Protein AF-A0A7C1NCK9-F1 (afdb_monomer)

Structure (mmCIF, N/CA/C/O backbone):
data_AF-A0A7C1NCK9-F1
#
_entry.id   AF-A0A7C1NCK9-F1
#
loop_
_atom_site.group_PDB
_atom_site.id
_atom_site.type_symbol
_atom_site.label_atom_id
_atom_site.label_alt_id
_atom_site.label_comp_id
_atom_site.label_asym_id
_atom_site.label_entity_id
_atom_site.label_seq_id
_atom_site.pdbx_PDB_ins_code
_atom_site.Cartn_x
_atom_site.Cartn_y
_atom_site.Cartn_z
_atom_site.occupancy
_atom_site.B_iso_or_equiv
_atom_site.auth_seq_id
_atom_site.auth_comp_id
_atom_site.auth_asym_id
_atom_site.auth_atom_id
_atom_site.pdbx_PDB_model_num
ATOM 1 N N . MET A 1 1 ? -26.239 12.896 -4.560 1.00 60.66 1 MET A N 1
ATOM 2 C CA . MET A 1 1 ? -24.833 12.536 -4.827 1.00 60.66 1 MET A CA 1
ATOM 3 C C . MET A 1 1 ? -24.176 12.519 -3.460 1.00 60.66 1 MET A C 1
ATOM 5 O O . MET A 1 1 ? -24.351 13.500 -2.752 1.00 60.66 1 MET A O 1
ATOM 9 N N . ASN A 1 2 ? -23.611 11.393 -3.027 1.00 77.25 2 ASN A N 1
ATOM 10 C CA . ASN A 1 2 ? -22.979 11.314 -1.708 1.00 77.25 2 ASN A CA 1
ATOM 11 C C . ASN A 1 2 ? -21.535 11.790 -1.831 1.00 77.25 2 ASN A C 1
ATOM 13 O O . ASN A 1 2 ? -20.872 11.435 -2.808 1.00 77.25 2 ASN A O 1
ATOM 17 N N . ASP A 1 3 ? -21.073 12.558 -0.849 1.00 86.62 3 ASP A N 1
ATOM 18 C CA . ASP A 1 3 ? -19.676 12.966 -0.780 1.00 86.62 3 ASP A CA 1
ATOM 19 C C . ASP A 1 3 ? -18.779 11.730 -0.613 1.00 86.62 3 ASP A C 1
ATOM 21 O O . ASP A 1 3 ? -19.152 10.774 0.082 1.00 86.62 3 ASP A O 1
ATOM 25 N N . PRO A 1 4 ? -17.609 11.703 -1.267 1.00 89.06 4 PRO A N 1
ATOM 26 C CA . PRO A 1 4 ? -16.673 10.601 -1.122 1.00 89.06 4 PRO A CA 1
ATOM 27 C C . PRO A 1 4 ? -16.123 10.547 0.304 1.00 89.06 4 PRO A C 1
ATOM 29 O O . PRO A 1 4 ? -15.911 11.570 0.952 1.00 89.06 4 PRO A O 1
ATOM 32 N N . ILE A 1 5 ? -15.839 9.329 0.769 1.00 89.75 5 ILE A N 1
ATOM 33 C CA . ILE A 1 5 ? -15.298 9.080 2.112 1.00 89.75 5 ILE A CA 1
ATOM 34 C C . ILE A 1 5 ? -13.934 9.764 2.292 1.00 89.75 5 ILE A C 1
ATOM 36 O O . ILE A 1 5 ? -13.683 10.331 3.348 1.00 89.75 5 ILE A O 1
ATOM 40 N N . ALA A 1 6 ? -13.075 9.734 1.269 1.00 90.12 6 ALA A N 1
ATOM 41 C CA . ALA A 1 6 ? -11.765 10.378 1.260 1.00 90.12 6 ALA A CA 1
ATOM 42 C C . ALA A 1 6 ? -11.385 10.806 -0.166 1.00 90.12 6 ALA A C 1
ATOM 44 O O . ALA A 1 6 ? -11.799 10.171 -1.138 1.00 90.12 6 ALA A O 1
ATOM 45 N N . GLN A 1 7 ? -10.583 11.864 -0.279 1.00 87.25 7 GLN A N 1
ATOM 46 C CA . GLN A 1 7 ? -10.001 12.360 -1.530 1.00 87.25 7 GLN A CA 1
ATOM 47 C C . GLN A 1 7 ? -8.568 12.829 -1.254 1.00 87.25 7 GLN A C 1
ATOM 49 O O . GLN A 1 7 ? -8.275 13.281 -0.146 1.00 87.25 7 GLN A O 1
ATOM 54 N N . TYR A 1 8 ? -7.688 12.733 -2.247 1.00 86.06 8 TYR A N 1
ATOM 55 C CA . TYR A 1 8 ? -6.339 13.297 -2.203 1.00 86.06 8 TYR A CA 1
ATOM 56 C C . TYR A 1 8 ? -5.958 13.848 -3.577 1.00 86.06 8 TYR A C 1
ATOM 58 O O . TYR A 1 8 ? -6.611 13.534 -4.571 1.00 86.06 8 TYR A O 1
ATOM 66 N N . ASP A 1 9 ? -4.945 14.710 -3.611 1.00 79.19 9 ASP A N 1
ATOM 67 C CA . ASP A 1 9 ? -4.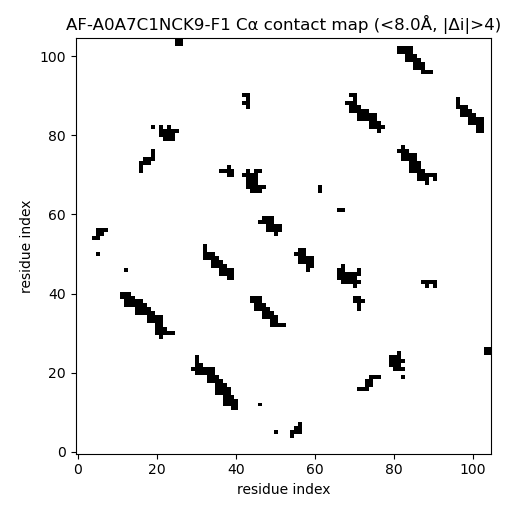446 15.288 -4.856 1.00 79.19 9 ASP A CA 1
ATOM 68 C C . ASP A 1 9 ? -3.579 14.278 -5.620 1.00 79.19 9 ASP A C 1
ATOM 70 O O . ASP A 1 9 ? -2.826 13.504 -5.022 1.00 79.19 9 ASP A O 1
ATOM 74 N N . HIS A 1 10 ? -3.690 14.282 -6.944 1.00 73.75 10 HIS A N 1
ATOM 75 C CA . HIS A 1 10 ? -3.055 13.322 -7.841 1.00 73.75 10 HIS A CA 1
ATOM 76 C C . HIS A 1 10 ? -1.981 13.960 -8.732 1.00 73.75 10 HIS A C 1
ATOM 78 O O . HIS A 1 10 ? -1.600 13.358 -9.732 1.00 73.75 10 HIS A O 1
ATOM 84 N N . ASP A 1 11 ? -1.460 15.142 -8.392 1.00 69.88 11 ASP A N 1
ATOM 85 C CA . ASP A 1 11 ? -0.420 15.820 -9.185 1.00 69.88 11 ASP A CA 1
ATOM 86 C C . ASP A 1 11 ? 0.756 14.896 -9.587 1.00 69.88 11 ASP A C 1
ATOM 88 O O . ASP A 1 11 ? 1.264 14.963 -10.715 1.00 69.88 11 ASP A O 1
ATOM 92 N N . GLU A 1 12 ? 1.120 13.956 -8.706 1.00 62.56 12 GLU A N 1
ATOM 93 C CA . GLU A 1 12 ? 2.189 12.966 -8.919 1.00 62.56 12 GLU A CA 1
ATOM 94 C C . GLU A 1 12 ? 1.706 11.505 -9.061 1.00 62.56 12 GLU A C 1
ATOM 96 O O . GLU A 1 12 ? 2.499 10.630 -9.421 1.00 62.56 12 GLU A O 1
ATOM 101 N N . GLY A 1 13 ? 0.426 11.228 -8.788 1.00 65.44 13 GLY A N 1
ATOM 102 C CA . GLY A 1 13 ? -0.196 9.900 -8.902 1.00 65.44 13 GLY A CA 1
ATOM 103 C C . GLY A 1 13 ? -0.813 9.669 -10.283 1.00 65.44 13 GLY A C 1
ATOM 104 O O . GLY A 1 13 ? -1.094 10.616 -11.016 1.00 65.44 13 GLY A O 1
ATOM 105 N N . THR A 1 14 ? -1.006 8.413 -10.677 1.00 80.88 14 THR A N 1
ATOM 106 C CA . THR A 1 14 ? -1.625 8.076 -11.975 1.00 80.88 14 THR A CA 1
ATOM 107 C C . THR A 1 14 ? -2.895 7.268 -11.805 1.00 80.88 14 THR A C 1
ATOM 109 O O . THR A 1 14 ? -3.893 7.535 -12.474 1.00 80.88 14 THR A O 1
ATOM 112 N N . ALA A 1 15 ? -2.855 6.259 -10.941 1.00 86.81 15 ALA A N 1
ATOM 113 C CA . ALA A 1 15 ? -3.953 5.333 -10.754 1.00 86.81 15 ALA A CA 1
ATOM 114 C C . ALA A 1 15 ? -3.827 4.635 -9.403 1.00 86.81 15 ALA A C 1
ATOM 116 O O . ALA A 1 15 ? -2.843 3.943 -9.135 1.00 86.81 15 ALA A O 1
ATOM 117 N N . VAL A 1 16 ? -4.881 4.727 -8.592 1.00 91.50 16 VAL A N 1
ATOM 118 C CA . VAL A 1 16 ? -5.022 3.881 -7.406 1.00 91.50 16 VAL A CA 1
ATOM 119 C C . VAL A 1 16 ? -5.064 2.420 -7.851 1.00 91.50 16 VAL A C 1
ATOM 121 O O . VAL A 1 16 ? -5.971 2.000 -8.566 1.00 91.50 16 VAL A O 1
ATOM 124 N N . ILE A 1 17 ? -4.085 1.641 -7.398 1.00 93.62 17 ILE A N 1
ATOM 125 C CA . ILE A 1 17 ? -3.961 0.211 -7.703 1.00 93.62 17 ILE A CA 1
ATOM 126 C C . ILE A 1 17 ? -4.941 -0.623 -6.869 1.00 93.62 17 ILE A C 1
ATOM 128 O O . ILE A 1 17 ? -5.400 -1.678 -7.300 1.00 93.62 17 ILE A O 1
ATOM 132 N N . GLY A 1 18 ? -5.274 -0.148 -5.670 1.00 93.00 18 GLY A N 1
ATOM 133 C CA . GLY A 1 18 ? -6.112 -0.852 -4.703 1.00 93.00 18 GLY A CA 1
ATOM 134 C C . GLY A 1 18 ? -5.396 -1.019 -3.370 1.00 93.00 18 GLY A C 1
ATOM 135 O O . GLY A 1 18 ? -4.442 -0.295 -3.084 1.00 93.00 18 GLY A O 1
ATOM 136 N N . GLY A 1 19 ? -5.877 -1.944 -2.542 1.00 96.56 19 GLY A N 1
ATOM 137 C CA . GLY A 1 19 ? -5.416 -2.056 -1.167 1.00 96.56 19 GLY A CA 1
ATOM 138 C C . GLY A 1 19 ? -6.189 -3.058 -0.313 1.00 96.56 19 GLY A C 1
ATOM 139 O O . GLY A 1 19 ? -7.087 -3.748 -0.793 1.00 96.56 19 GLY A O 1
ATOM 140 N N . PHE A 1 20 ? -5.860 -3.102 0.977 1.00 98.31 20 PHE A N 1
ATOM 141 C CA . PHE A 1 20 ? -6.504 -3.948 1.984 1.00 98.31 20 PHE A CA 1
ATOM 142 C C . PHE A 1 20 ? -6.727 -3.186 3.287 1.00 98.31 20 PHE A C 1
ATOM 144 O O . PHE A 1 20 ? -5.934 -2.334 3.677 1.00 98.31 20 PHE A O 1
ATOM 151 N N . VAL A 1 21 ? -7.778 -3.550 4.022 1.00 98.12 21 VAL A N 1
ATOM 152 C CA . VAL A 1 21 ? -7.878 -3.176 5.439 1.00 98.12 21 VAL A CA 1
ATOM 153 C C . VAL A 1 21 ? -6.925 -4.060 6.241 1.00 98.12 21 VAL A C 1
ATOM 155 O O . VAL A 1 21 ? -7.032 -5.291 6.200 1.00 98.12 21 VAL A O 1
ATOM 158 N N . TYR A 1 22 ? -5.997 -3.438 6.964 1.00 98.50 22 TYR A N 1
ATOM 159 C CA . TYR A 1 22 ? -4.997 -4.143 7.754 1.00 98.50 22 TYR A CA 1
ATOM 160 C C . TYR A 1 22 ? -5.643 -4.808 8.972 1.00 98.50 22 TYR A C 1
ATOM 162 O O . TYR A 1 22 ? -6.286 -4.159 9.802 1.00 98.50 22 TYR A O 1
ATOM 170 N N . ARG A 1 23 ? -5.491 -6.132 9.053 1.00 98.50 23 ARG A N 1
ATOM 171 C CA . ARG A 1 23 ? -6.023 -6.974 10.140 1.00 98.50 23 ARG A CA 1
ATOM 172 C C . ARG A 1 23 ? -4.932 -7.724 10.896 1.00 98.50 23 ARG A C 1
ATOM 174 O O . ARG A 1 23 ? -5.254 -8.445 11.834 1.00 98.50 23 ARG A O 1
ATOM 181 N N . GLY A 1 24 ? -3.683 -7.533 10.480 1.00 97.94 24 GLY A N 1
ATOM 182 C CA . GLY A 1 24 ? -2.512 -8.085 11.133 1.00 97.94 24 GLY A CA 1
ATOM 183 C C . GLY A 1 24 ? -2.316 -7.539 12.539 1.00 97.94 24 GLY A C 1
ATOM 184 O O . GLY A 1 24 ? -2.964 -6.580 12.966 1.00 97.94 24 GLY A O 1
ATOM 185 N N . SER A 1 25 ? -1.400 -8.177 13.253 1.00 97.38 25 SER A N 1
ATOM 186 C CA . SER A 1 25 ? -0.999 -7.792 14.606 1.00 97.38 25 SER A CA 1
ATOM 187 C C . SER A 1 25 ? 0.433 -7.261 14.661 1.00 97.38 25 SER A C 1
ATOM 189 O O . SER A 1 25 ? 0.869 -6.823 15.721 1.00 97.38 25 SER A O 1
ATOM 191 N N . GLY A 1 26 ? 1.178 -7.307 13.551 1.00 96.88 26 GLY A N 1
ATOM 192 C CA . GLY A 1 26 ? 2.556 -6.822 13.473 1.00 96.88 26 GLY A CA 1
ATOM 193 C C . GLY A 1 26 ? 2.689 -5.302 13.576 1.00 96.88 26 GLY A C 1
ATOM 194 O O . GLY A 1 26 ? 3.723 -4.813 14.016 1.00 96.88 26 GLY A O 1
ATOM 195 N N . ILE A 1 27 ? 1.649 -4.549 13.200 1.00 96.75 27 ILE A N 1
ATOM 196 C CA . ILE A 1 27 ? 1.646 -3.083 13.194 1.00 96.75 27 ILE A CA 1
ATOM 197 C C . ILE A 1 27 ? 0.355 -2.569 13.837 1.00 96.75 27 ILE A C 1
ATOM 199 O O . ILE A 1 27 ? -0.598 -2.187 13.156 1.00 96.75 27 ILE A O 1
ATOM 203 N N . SER A 1 28 ? 0.318 -2.516 15.170 1.00 96.56 28 SER A N 1
ATOM 204 C CA . SER A 1 28 ? -0.882 -2.125 15.930 1.00 96.56 28 SER A CA 1
ATOM 205 C C . SER A 1 28 ? -1.454 -0.763 15.516 1.00 96.56 28 SER A C 1
ATOM 207 O O . SER A 1 28 ? -2.665 -0.562 15.538 1.00 96.56 28 SER A O 1
ATOM 209 N N . ALA A 1 29 ? -0.601 0.173 15.084 1.00 95.56 29 ALA A N 1
ATOM 210 C CA . ALA A 1 29 ? -1.021 1.498 14.626 1.00 95.56 29 ALA A CA 1
ATOM 211 C C . ALA A 1 29 ? -1.868 1.476 13.339 1.00 95.56 29 ALA A C 1
ATOM 213 O O . ALA A 1 29 ? -2.566 2.450 13.061 1.00 95.56 29 ALA A O 1
ATOM 214 N N . LEU A 1 30 ? -1.817 0.392 12.558 1.00 97.12 30 LEU A N 1
ATOM 215 C CA . LEU A 1 30 ? -2.567 0.238 11.311 1.00 97.12 30 LEU A CA 1
ATOM 216 C C . LEU A 1 30 ? -3.826 -0.613 11.465 1.00 97.12 30 LEU A C 1
ATOM 218 O O . LEU A 1 30 ? -4.572 -0.746 10.500 1.00 97.12 30 LEU A O 1
ATOM 222 N N . GLN A 1 31 ? -4.094 -1.181 12.643 1.00 97.50 31 GLN A N 1
ATOM 223 C CA . GLN A 1 31 ? -5.250 -2.050 12.856 1.00 97.50 31 GLN A CA 1
ATOM 224 C C . GLN A 1 31 ? -6.552 -1.367 12.404 1.00 97.50 31 GLN A C 1
ATOM 226 O O . GLN A 1 31 ? -6.903 -0.289 12.880 1.00 97.50 31 GLN A O 1
ATOM 231 N N . GLY A 1 32 ? -7.262 -1.996 11.4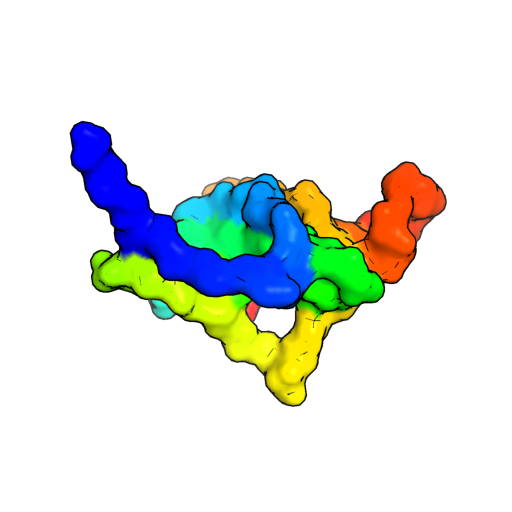63 1.00 97.69 32 GLY A N 1
ATOM 232 C CA . GLY A 1 32 ? -8.522 -1.490 10.911 1.00 97.69 32 GLY A CA 1
ATOM 233 C C . GLY A 1 32 ? -8.379 -0.384 9.861 1.00 97.69 32 GLY A C 1
ATOM 234 O O . GLY A 1 32 ? -9.384 0.012 9.273 1.00 97.69 32 GLY A O 1
ATOM 235 N N . ARG A 1 33 ? -7.161 0.088 9.566 1.00 97.75 33 ARG A N 1
ATOM 236 C CA . ARG A 1 33 ? -6.922 1.112 8.541 1.00 97.75 33 ARG A CA 1
ATOM 237 C C . ARG A 1 33 ? -6.883 0.497 7.152 1.00 97.75 33 ARG A C 1
ATOM 239 O O . ARG A 1 33 ? -6.331 -0.586 6.953 1.00 97.75 33 ARG A O 1
ATOM 246 N N . TYR A 1 34 ? -7.449 1.205 6.179 1.00 97.69 34 TYR A N 1
ATOM 247 C CA . TYR A 1 34 ? -7.314 0.845 4.772 1.00 97.69 34 TYR A CA 1
ATOM 248 C C . TYR A 1 34 ? -5.953 1.305 4.257 1.00 97.69 34 TYR A C 1
ATOM 250 O O . TYR A 1 34 ? -5.688 2.504 4.237 1.00 97.69 34 TYR A O 1
ATOM 258 N N . ILE A 1 35 ? -5.109 0.352 3.875 1.00 98.00 35 ILE A N 1
ATOM 259 C CA . ILE A 1 35 ? -3.814 0.557 3.227 1.00 98.00 35 ILE A CA 1
ATOM 260 C C . ILE A 1 35 ? -4.033 0.439 1.728 1.00 98.00 35 ILE A C 1
ATOM 262 O O . ILE A 1 35 ? -4.578 -0.566 1.282 1.00 98.00 35 ILE A O 1
ATOM 266 N N . PHE A 1 36 ? -3.578 1.418 0.959 1.00 96.50 36 PHE A N 1
ATOM 267 C CA . PHE A 1 36 ? -3.676 1.416 -0.495 1.00 96.50 36 PHE A CA 1
ATOM 268 C C . PHE A 1 36 ? -2.446 2.054 -1.127 1.00 96.50 36 PHE A C 1
ATOM 270 O O . PHE A 1 36 ? -1.553 2.539 -0.432 1.00 96.50 36 PHE A O 1
ATOM 277 N N . GLY A 1 37 ? -2.378 2.047 -2.452 1.00 94.56 37 GLY A N 1
ATOM 278 C CA . GLY A 1 37 ? -1.289 2.708 -3.150 1.00 94.56 37 GLY A CA 1
ATOM 279 C C . GLY A 1 37 ? -1.637 3.134 -4.559 1.00 94.56 37 GLY A C 1
ATOM 280 O O . GLY A 1 37 ? -2.655 2.727 -5.126 1.00 94.56 37 GLY A O 1
ATOM 281 N N . ASP A 1 38 ? -0.759 3.967 -5.094 1.00 92.06 38 ASP A N 1
ATOM 282 C CA . ASP A 1 38 ? -0.878 4.586 -6.406 1.00 92.06 38 ASP A CA 1
ATOM 283 C C . ASP A 1 38 ? 0.298 4.164 -7.289 1.00 92.06 38 ASP A C 1
ATOM 285 O O . ASP A 1 38 ? 1.442 4.023 -6.831 1.00 92.06 38 ASP A O 1
ATOM 289 N N . LEU A 1 39 ? -0.007 3.947 -8.562 1.00 89.75 39 LEU A N 1
ATOM 290 C CA . LEU A 1 39 ? 0.978 3.743 -9.602 1.00 89.75 39 LEU A CA 1
ATOM 291 C C . LEU A 1 39 ? 1.770 5.029 -9.840 1.00 89.75 39 LEU A C 1
ATOM 293 O O . LEU A 1 39 ? 1.221 6.116 -10.020 1.00 89.75 39 LEU A O 1
ATOM 297 N N . SER A 1 40 ? 3.085 4.887 -9.944 1.00 79.50 40 SER A N 1
ATOM 298 C CA . SER A 1 40 ? 3.925 6.010 -10.335 1.00 79.50 40 SER A CA 1
ATOM 299 C C . SER A 1 40 ? 3.582 6.532 -11.729 1.00 79.50 40 SER A C 1
ATOM 301 O O . SER A 1 40 ? 3.332 5.754 -12.648 1.00 79.50 40 SER A O 1
ATOM 303 N N . LYS A 1 41 ? 3.659 7.852 -11.908 1.00 75.19 41 LYS A N 1
ATOM 304 C CA . LYS A 1 41 ? 3.550 8.493 -13.224 1.00 75.19 41 LYS A CA 1
ATOM 305 C C . LYS A 1 41 ? 4.805 8.306 -14.068 1.00 75.19 41 LYS A C 1
ATOM 307 O O . LYS A 1 41 ? 4.716 8.106 -15.278 1.00 75.19 41 LYS A O 1
ATOM 312 N N . THR A 1 42 ? 5.976 8.359 -13.436 1.00 76.69 42 THR A N 1
ATOM 313 C CA . THR A 1 42 ? 7.276 8.184 -14.089 1.00 76.69 42 THR A CA 1
ATOM 314 C C . THR A 1 42 ? 8.278 7.533 -13.140 1.00 76.69 42 THR A C 1
ATOM 316 O O . THR A 1 42 ? 8.440 7.928 -11.987 1.00 76.69 42 THR 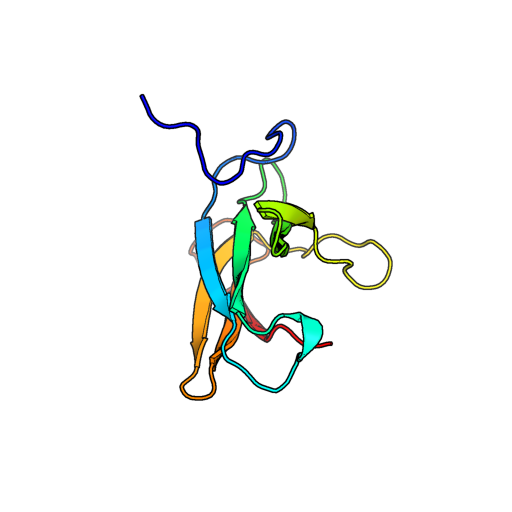A O 1
ATOM 319 N N . GLY A 1 43 ? 9.007 6.543 -13.658 1.00 81.56 43 GLY A N 1
ATOM 320 C CA . GLY A 1 43 ? 9.978 5.790 -12.869 1.00 81.56 43 GLY A CA 1
ATOM 321 C C . GLY A 1 43 ? 9.326 4.890 -11.818 1.00 81.56 43 GLY A C 1
ATOM 322 O O . GLY A 1 43 ? 8.113 4.842 -11.651 1.00 81.56 43 GLY A O 1
ATOM 323 N N . ALA A 1 44 ? 10.149 4.134 -11.102 1.00 83.38 44 ALA A N 1
ATOM 324 C CA . ALA A 1 44 ? 9.685 3.213 -10.073 1.00 83.38 44 ALA A CA 1
ATOM 325 C C . ALA A 1 44 ? 9.340 3.960 -8.765 1.00 83.38 44 ALA A C 1
ATOM 327 O O . ALA A 1 44 ? 9.907 3.668 -7.723 1.00 83.38 44 ALA A O 1
ATOM 328 N N . ASN A 1 45 ? 8.460 4.960 -8.798 1.00 86.81 45 ASN A N 1
ATOM 329 C CA . ASN A 1 45 ? 8.096 5.76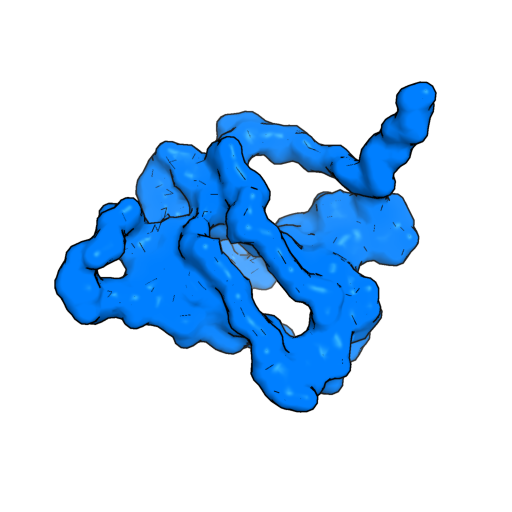2 -7.624 1.00 86.81 45 ASN A CA 1
ATOM 330 C C . ASN A 1 45 ? 6.623 5.554 -7.240 1.00 86.81 45 ASN A C 1
ATOM 332 O O . ASN A 1 45 ? 5.830 6.494 -7.231 1.00 86.81 45 ASN A O 1
ATOM 336 N N . GLY A 1 46 ? 6.224 4.294 -7.044 1.00 91.44 46 GLY A N 1
ATOM 337 C CA . GLY A 1 46 ? 4.918 3.967 -6.479 1.00 91.44 46 GLY A CA 1
ATOM 338 C C . GLY A 1 46 ? 4.806 4.494 -5.050 1.00 91.44 46 GLY A C 1
ATOM 339 O O . GLY A 1 46 ? 5.801 4.560 -4.325 1.00 91.44 46 GLY A O 1
ATOM 340 N N . ARG A 1 47 ? 3.593 4.865 -4.645 1.00 91.50 47 ARG A N 1
ATOM 341 C CA . ARG A 1 47 ? 3.334 5.480 -3.337 1.00 91.50 47 ARG A CA 1
ATOM 342 C C . ARG A 1 47 ? 2.374 4.626 -2.533 1.00 91.50 47 ARG A C 1
ATOM 344 O O . ARG A 1 47 ? 1.479 3.992 -3.093 1.00 91.50 47 ARG A O 1
ATOM 351 N N . LEU A 1 48 ? 2.577 4.602 -1.221 1.00 94.38 48 LEU A N 1
ATOM 352 C CA . LEU A 1 48 ? 1.739 3.864 -0.285 1.00 94.38 48 LEU A CA 1
ATOM 353 C C . LEU A 1 48 ? 1.072 4.841 0.664 1.00 94.38 48 LEU A C 1
ATOM 355 O O . LEU A 1 48 ? 1.720 5.727 1.219 1.00 94.38 48 LEU A O 1
ATOM 359 N N . PHE A 1 49 ? -0.203 4.605 0.924 1.00 95.19 49 PHE A N 1
ATOM 360 C CA . PHE A 1 49 ? -1.024 5.433 1.785 1.00 95.19 49 PHE A CA 1
ATOM 361 C C . PHE A 1 49 ? -1.852 4.577 2.732 1.00 95.19 49 PHE A C 1
ATOM 363 O O . PHE A 1 49 ? -2.125 3.402 2.474 1.00 95.19 49 PHE A O 1
ATOM 370 N N . TYR A 1 50 ? -2.314 5.190 3.813 1.00 96.94 50 TYR A N 1
ATOM 371 C CA . TYR A 1 50 ? -3.383 4.646 4.629 1.00 96.94 50 TYR A CA 1
ATOM 372 C C . TYR A 1 50 ? -4.435 5.710 4.938 1.00 96.94 50 TYR A C 1
ATOM 374 O O . TYR A 1 50 ? -4.138 6.905 4.990 1.00 96.94 50 TYR A O 1
ATOM 382 N N . LEU A 1 51 ? -5.672 5.268 5.166 1.00 96.81 51 LEU A N 1
ATOM 383 C CA . LEU A 1 51 ? -6.727 6.126 5.697 1.00 96.81 51 LEU A CA 1
ATOM 384 C C . LEU A 1 51 ? -6.668 6.177 7.224 1.00 96.81 51 LEU A C 1
ATOM 386 O O . LEU A 1 51 ? -6.595 5.139 7.888 1.00 96.81 51 LEU A O 1
ATOM 390 N N . THR A 1 52 ? -6.710 7.385 7.784 1.00 95.38 52 THR A N 1
ATOM 391 C CA . THR A 1 52 ? -6.950 7.580 9.220 1.00 95.38 52 THR A CA 1
ATOM 392 C C . THR A 1 52 ? -8.415 7.310 9.566 1.00 95.38 52 THR A C 1
ATOM 394 O O . THR A 1 52 ? -9.265 7.189 8.685 1.00 95.38 52 THR A O 1
ATOM 397 N N . ASN A 1 53 ? -8.730 7.264 10.862 1.00 91.88 53 ASN A N 1
ATOM 398 C CA . ASN A 1 53 ? -10.109 7.108 11.336 1.00 91.88 53 ASN A CA 1
ATOM 399 C C . ASN A 1 53 ? -11.009 8.292 10.937 1.00 91.88 53 ASN A C 1
ATOM 401 O O . ASN A 1 53 ? -12.221 8.149 10.836 1.00 91.88 53 ASN A O 1
ATOM 405 N N . GLU A 1 54 ? -10.411 9.454 10.678 1.00 93.94 54 GLU A N 1
ATOM 406 C CA . GLU A 1 54 ? -11.068 10.667 10.186 1.00 93.94 54 GLU A CA 1
ATOM 407 C C . GLU A 1 54 ? -11.117 10.717 8.649 1.00 93.94 54 GLU A C 1
ATOM 409 O O . GLU A 1 54 ? -11.334 11.783 8.074 1.00 93.94 54 GLU A O 1
ATOM 414 N N . ASN A 1 55 ? -10.875 9.583 7.982 1.00 92.69 55 ASN A N 1
ATOM 415 C CA . ASN A 1 55 ? -10.833 9.425 6.529 1.00 92.69 55 ASN A CA 1
ATOM 416 C C . ASN A 1 55 ? -9.830 10.346 5.817 1.00 92.69 55 ASN A C 1
ATOM 418 O O . ASN A 1 55 ? -10.038 10.760 4.676 1.00 92.69 55 ASN A O 1
ATOM 422 N N . ARG A 1 56 ? -8.710 10.664 6.474 1.00 93.94 56 ARG A N 1
ATOM 423 C CA . ARG A 1 56 ? -7.615 11.405 5.840 1.00 93.94 56 ARG A CA 1
ATOM 424 C C . ARG A 1 56 ? -6.653 10.440 5.168 1.00 93.94 56 ARG A C 1
ATOM 426 O O . ARG A 1 56 ? -6.259 9.450 5.778 1.00 93.94 56 ARG A O 1
ATOM 433 N N . VAL A 1 57 ? -6.251 10.757 3.941 1.00 94.56 57 VAL A N 1
ATOM 434 C CA . VAL A 1 57 ? -5.176 10.049 3.239 1.00 94.56 57 VAL A CA 1
ATOM 435 C C . VAL A 1 57 ? -3.838 10.504 3.810 1.00 94.56 57 VAL A C 1
ATOM 437 O O . VAL A 1 57 ? -3.537 11.696 3.811 1.00 94.56 57 VAL A O 1
ATOM 440 N N . VAL A 1 58 ? -3.043 9.557 4.304 1.00 94.38 58 VAL A N 1
ATOM 441 C CA . VAL A 1 58 ? -1.699 9.811 4.832 1.00 94.38 58 VAL A CA 1
ATOM 442 C C . VAL A 1 58 ? -0.712 8.883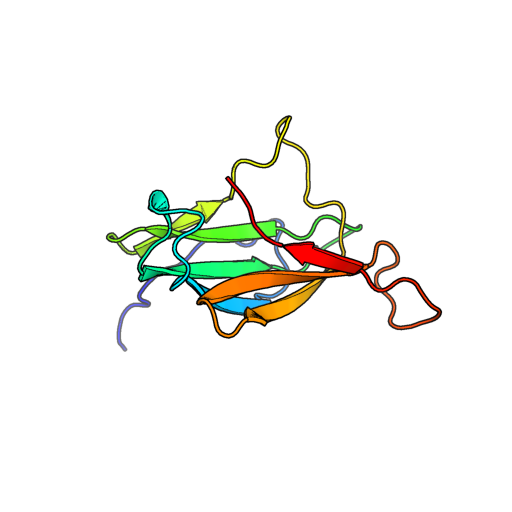 4.143 1.00 94.38 58 VAL A C 1
ATOM 444 O O . VAL A 1 58 ? -0.940 7.678 4.067 1.00 94.38 58 VAL A O 1
ATOM 447 N N . GLU A 1 59 ? 0.383 9.443 3.638 1.00 93.00 59 GLU A N 1
ATOM 448 C CA . GLU A 1 59 ? 1.468 8.673 3.031 1.00 93.00 59 GLU A CA 1
ATOM 449 C C . GLU A 1 59 ? 2.306 7.958 4.095 1.00 93.00 59 GLU A C 1
ATOM 451 O O . GLU A 1 59 ? 2.519 8.469 5.199 1.00 93.00 59 GLU A O 1
ATOM 456 N N . PHE A 1 60 ? 2.781 6.754 3.771 1.00 92.75 60 PHE A N 1
ATOM 457 C CA .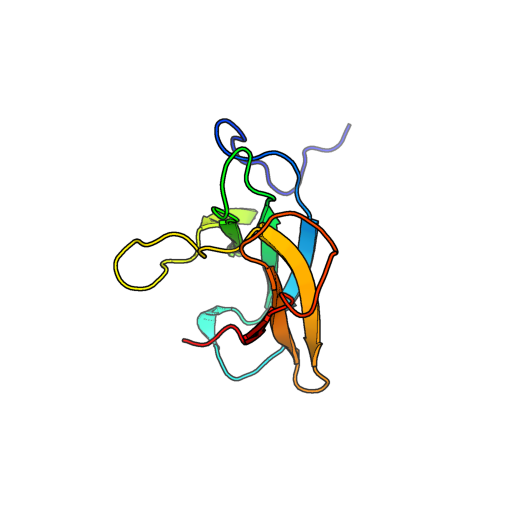 PHE A 1 60 ? 3.683 6.025 4.655 1.00 92.75 60 PHE A CA 1
ATOM 458 C C . PHE A 1 60 ? 5.031 6.749 4.795 1.00 92.75 60 PHE A C 1
ATOM 460 O O . PHE A 1 60 ? 5.640 7.111 3.787 1.00 92.75 60 PHE A O 1
ATOM 467 N N . PRO A 1 61 ? 5.563 6.892 6.022 1.00 89.06 61 PRO A N 1
ATOM 468 C CA . PRO A 1 61 ? 6.906 7.408 6.234 1.00 89.06 61 PRO A CA 1
ATOM 469 C C . PRO A 1 61 ? 7.928 6.311 5.917 1.00 89.06 61 PRO A C 1
ATOM 471 O O . PRO A 1 61 ? 8.330 5.542 6.790 1.00 89.06 61 PRO A O 1
ATOM 474 N N . LEU A 1 62 ? 8.335 6.207 4.654 1.00 86.81 62 LEU A N 1
ATOM 475 C CA . LEU A 1 62 ? 9.366 5.253 4.255 1.00 86.81 62 LEU A CA 1
ATOM 476 C C . LEU A 1 62 ? 10.741 5.657 4.825 1.00 86.81 62 LEU A C 1
ATOM 478 O O . LEU A 1 62 ? 11.035 6.855 4.943 1.00 86.81 62 LEU A O 1
ATOM 482 N N . PRO A 1 63 ? 11.610 4.686 5.176 1.00 82.44 63 PRO A N 1
ATOM 483 C CA . PRO A 1 63 ? 12.924 4.969 5.745 1.00 82.44 63 PRO A CA 1
ATOM 484 C C . PRO A 1 63 ? 13.722 5.974 4.907 1.00 82.44 63 PRO A C 1
ATOM 486 O O . PRO A 1 63 ? 13.830 5.856 3.685 1.00 82.44 63 PRO A O 1
ATOM 489 N N . GLY A 1 64 ? 14.279 6.988 5.571 1.00 78.94 64 GLY A N 1
ATOM 490 C CA . GLY A 1 64 ? 15.072 8.034 4.920 1.00 78.94 64 GLY A CA 1
ATOM 491 C C . GLY A 1 64 ? 14.281 8.995 4.024 1.00 78.94 64 GLY A C 1
ATOM 492 O O . GLY A 1 64 ? 14.905 9.708 3.246 1.00 78.94 64 GLY A O 1
ATOM 493 N N . GLY A 1 65 ? 12.942 9.010 4.094 1.00 71.94 65 GLY A N 1
ATOM 494 C CA . GLY A 1 65 ? 12.109 9.842 3.214 1.00 71.94 65 GLY A CA 1
ATOM 495 C C . GLY A 1 65 ? 12.200 9.420 1.747 1.00 71.94 65 GLY A C 1
ATOM 496 O O . GLY A 1 65 ? 12.053 10.244 0.848 1.00 71.94 65 GLY A O 1
ATOM 497 N N . THR A 1 66 ? 12.526 8.149 1.507 1.00 75.44 66 THR A N 1
ATOM 498 C CA . THR A 1 66 ? 12.768 7.616 0.167 1.00 75.44 66 THR A CA 1
ATOM 499 C C . THR A 1 66 ? 11.487 7.089 -0.475 1.00 75.44 66 THR A C 1
ATOM 501 O O . THR A 1 66 ? 10.532 6.731 0.203 1.00 75.44 66 THR A O 1
ATOM 504 N N . ALA A 1 67 ? 11.470 7.038 -1.806 1.00 81.62 67 ALA A N 1
ATOM 505 C CA . ALA A 1 67 ? 10.413 6.399 -2.582 1.00 81.62 67 ALA A CA 1
ATOM 506 C C . ALA A 1 67 ? 10.378 4.876 -2.368 1.00 81.62 67 ALA A C 1
ATOM 508 O O . ALA A 1 67 ? 11.407 4.262 -2.078 1.00 81.62 67 ALA A O 1
ATOM 509 N N . LEU A 1 68 ? 9.234 4.237 -2.652 1.00 88.69 68 LEU A N 1
ATOM 510 C CA . LEU A 1 68 ? 9.097 2.770 -2.638 1.00 88.69 68 LEU A CA 1
ATOM 511 C C . LEU A 1 68 ? 10.095 2.070 -3.581 1.00 88.69 68 LEU A C 1
ATOM 513 O O . LEU A 1 68 ? 10.422 0.899 -3.391 1.00 88.69 68 LEU A O 1
ATOM 517 N N . ASN A 1 69 ? 10.583 2.790 -4.597 1.00 90.06 69 ASN A N 1
ATOM 518 C CA . ASN A 1 69 ? 11.498 2.296 -5.625 1.00 90.06 69 ASN A CA 1
ATOM 519 C C . ASN A 1 69 ? 10.949 1.066 -6.379 1.00 90.06 69 ASN A C 1
ATOM 521 O O . ASN A 1 69 ? 11.699 0.161 -6.756 1.00 90.06 69 ASN A O 1
ATOM 525 N N . LEU A 1 70 ? 9.625 1.025 -6.557 1.00 92.12 70 LEU A N 1
ATOM 526 C CA . LEU A 1 70 ? 8.881 0.027 -7.315 1.00 92.12 70 LEU A CA 1
ATOM 527 C C . LEU A 1 70 ? 7.782 0.702 -8.134 1.00 92.12 70 LEU A C 1
ATOM 529 O O . LEU A 1 70 ? 7.127 1.638 -7.677 1.00 92.12 70 LEU A O 1
ATOM 533 N N . TRP A 1 71 ? 7.526 0.160 -9.317 1.00 93.44 71 TRP A N 1
ATOM 534 C CA . TRP A 1 71 ? 6.210 0.219 -9.931 1.00 93.44 71 TRP A CA 1
ATOM 535 C C . TRP A 1 71 ? 5.289 -0.695 -9.133 1.00 93.44 71 TRP A C 1
ATOM 537 O O . TRP A 1 71 ? 5.502 -1.907 -9.086 1.00 93.44 71 TRP A O 1
ATOM 547 N N . LEU A 1 72 ? 4.312 -0.103 -8.455 1.00 94.38 72 LEU A N 1
ATOM 548 C CA . LEU A 1 72 ? 3.341 -0.831 -7.654 1.00 94.38 72 LEU A CA 1
ATOM 549 C C . LEU A 1 72 ? 2.270 -1.421 -8.574 1.00 94.38 72 LEU A C 1
ATOM 551 O O . LEU A 1 72 ? 1.605 -0.684 -9.293 1.00 94.38 72 LEU A O 1
ATOM 555 N N . PHE A 1 73 ? 2.097 -2.738 -8.544 1.00 94.19 73 PHE A N 1
ATOM 556 C CA . PHE A 1 73 ? 1.118 -3.436 -9.383 1.00 94.19 73 PHE A CA 1
ATOM 557 C C . PHE A 1 73 ? -0.000 -4.091 -8.593 1.00 94.19 73 PHE A C 1
ATOM 559 O O . PHE A 1 73 ? -1.049 -4.398 -9.152 1.00 94.19 73 PHE A O 1
ATOM 566 N N . GLY A 1 74 ? 0.204 -4.317 -7.299 1.00 95.69 74 GLY A N 1
ATOM 567 C CA . GLY A 1 74 ? -0.827 -4.922 -6.485 1.00 95.69 74 GLY A CA 1
ATOM 568 C C . GLY A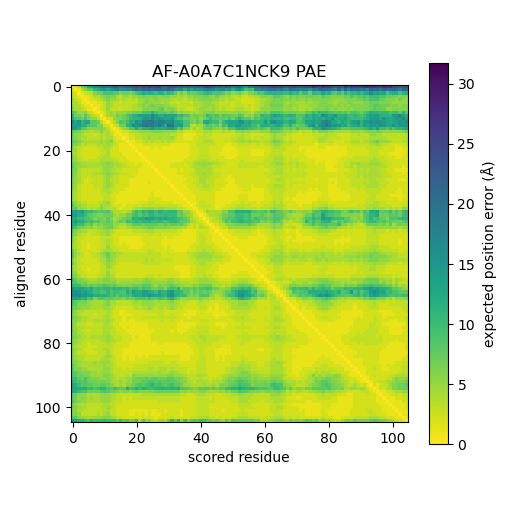 1 74 ? -0.454 -5.031 -5.026 1.00 95.69 74 GLY A C 1
ATOM 569 O O . GLY A 1 74 ? 0.630 -4.641 -4.587 1.00 95.69 74 GLY A O 1
ATOM 570 N N . PHE A 1 75 ? -1.386 -5.626 -4.298 1.00 98.25 75 PHE A N 1
ATOM 571 C CA . PHE A 1 75 ? -1.252 -5.947 -2.892 1.00 98.25 75 PHE A CA 1
ATOM 572 C C . PHE A 1 75 ? -1.620 -7.411 -2.655 1.00 98.25 75 PHE A C 1
ATOM 574 O O . PHE A 1 75 ? -2.369 -8.010 -3.428 1.00 98.25 75 PHE A O 1
ATOM 581 N N . GLY A 1 76 ? -1.133 -7.963 -1.551 1.00 98.31 76 GLY A N 1
ATOM 582 C CA . GLY A 1 76 ? -1.574 -9.242 -1.005 1.00 98.31 76 GLY A CA 1
ATOM 583 C C . GLY A 1 76 ? -1.838 -9.117 0.490 1.00 98.31 76 GLY A C 1
ATOM 584 O O . GLY A 1 76 ? -1.242 -8.271 1.155 1.00 98.31 76 GLY A O 1
ATOM 585 N N . GLN A 1 77 ? -2.712 -9.965 1.023 1.00 98.62 77 GLN A N 1
ATOM 586 C CA . GLN A 1 77 ? -2.917 -10.116 2.460 1.00 98.62 77 GLN A CA 1
ATOM 587 C C . GLN A 1 77 ? -2.794 -11.598 2.813 1.00 98.62 77 GLN A C 1
ATOM 589 O O . GLN A 1 77 ? -3.419 -12.436 2.163 1.00 98.62 77 GLN A O 1
ATOM 594 N N . ASP A 1 78 ? -1.958 -11.926 3.796 1.00 98.50 78 ASP A N 1
ATOM 595 C CA . ASP A 1 78 ? -1.822 -13.307 4.260 1.00 98.50 78 ASP A CA 1
ATOM 596 C C . ASP A 1 78 ? -2.942 -13.701 5.242 1.00 98.50 78 ASP A C 1
ATOM 598 O O . ASP A 1 78 ? -3.771 -12.883 5.648 1.00 98.50 78 ASP A O 1
ATOM 602 N N . ALA A 1 79 ? -2.964 -14.975 5.645 1.00 98.38 79 ALA A N 1
ATOM 603 C CA . ALA A 1 79 ? -3.964 -15.503 6.576 1.00 98.38 79 ALA A CA 1
ATOM 604 C C . ALA A 1 79 ? -3.882 -14.897 7.991 1.00 98.38 79 ALA A C 1
ATOM 606 O O . ALA A 1 79 ? -4.844 -14.998 8.750 1.00 98.38 79 ALA A O 1
ATOM 607 N N . SER A 1 80 ? -2.758 -14.268 8.348 1.00 98.25 80 SER A N 1
ATOM 608 C CA . SER A 1 80 ? -2.603 -13.524 9.602 1.00 98.25 80 SER A CA 1
ATOM 609 C C . SER A 1 80 ? -3.045 -12.063 9.491 1.00 98.25 80 SER A C 1
ATOM 611 O O . SER A 1 80 ? -3.069 -11.359 10.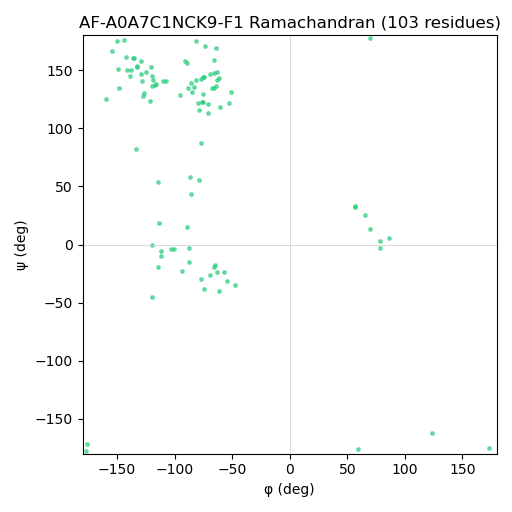494 1.00 98.25 80 SER A O 1
ATOM 613 N N . GLY A 1 81 ? -3.452 -11.608 8.302 1.00 98.44 81 GLY A N 1
ATOM 614 C CA . GLY A 1 81 ? -3.921 -10.247 8.056 1.00 98.44 81 GLY A CA 1
ATOM 615 C C . GLY A 1 81 ? -2.807 -9.249 7.738 1.00 98.44 81 GLY A C 1
ATOM 616 O O . GLY A 1 81 ? -3.096 -8.055 7.587 1.00 98.44 81 GLY A O 1
ATOM 617 N N . GLU A 1 82 ? -1.564 -9.715 7.609 1.00 98.62 82 GLU A N 1
ATOM 618 C CA . GLU A 1 82 ? -0.418 -8.888 7.242 1.00 98.62 82 GLU A CA 1
ATOM 619 C C . GLU A 1 82 ? -0.454 -8.557 5.750 1.00 98.62 82 GLU A C 1
ATOM 621 O O . GLU A 1 82 ? -0.877 -9.374 4.930 1.00 98.62 82 GLU A O 1
ATOM 626 N N . VAL A 1 83 ? -0.026 -7.345 5.397 1.00 98.56 83 VAL A N 1
ATOM 627 C CA . VAL A 1 83 ? -0.167 -6.802 4.041 1.00 98.56 83 VAL A CA 1
ATOM 628 C C . VAL A 1 83 ? 1.181 -6.760 3.330 1.00 98.56 83 VAL A C 1
ATOM 630 O O . VAL A 1 83 ? 2.218 -6.427 3.909 1.00 98.56 83 VAL A O 1
ATOM 633 N N . TYR A 1 84 ? 1.134 -7.085 2.045 1.00 98.12 84 TYR A N 1
ATOM 634 C CA . TYR A 1 84 ? 2.263 -7.169 1.138 1.00 98.12 84 TYR A CA 1
ATOM 635 C C . TYR A 1 84 ? 2.020 -6.274 -0.072 1.00 98.12 84 TYR A C 1
ATOM 637 O O . TYR A 1 84 ? 0.882 -6.123 -0.516 1.00 98.12 84 TYR A O 1
ATOM 645 N N . VAL A 1 85 ? 3.095 -5.731 -0.632 1.00 96.94 85 VAL A N 1
ATOM 646 C CA . VAL A 1 85 ? 3.097 -4.977 -1.889 1.00 96.94 85 VAL A CA 1
ATOM 647 C C . VAL A 1 85 ? 3.801 -5.784 -2.967 1.00 96.94 85 VAL A C 1
ATOM 649 O O . VAL A 1 85 ? 4.805 -6.446 -2.697 1.00 96.94 85 VAL A O 1
ATOM 652 N N . LEU A 1 86 ? 3.264 -5.736 -4.182 1.00 96.25 86 LEU A N 1
ATOM 653 C CA . LEU A 1 86 ? 3.789 -6.442 -5.345 1.00 96.25 86 LEU A CA 1
ATOM 654 C C . LEU A 1 86 ? 4.160 -5.435 -6.428 1.00 96.25 86 LEU A C 1
ATOM 656 O O . LEU A 1 86 ? 3.394 -4.514 -6.719 1.00 96.25 86 LEU A O 1
ATOM 660 N N . GLY A 1 87 ? 5.318 -5.624 -7.049 1.00 94.88 87 GLY A N 1
ATOM 661 C CA . GLY A 1 87 ? 5.799 -4.702 -8.068 1.00 94.88 87 GLY A CA 1
ATOM 662 C C . GLY A 1 87 ? 7.091 -5.142 -8.732 1.00 94.88 87 GLY A C 1
ATOM 663 O O . GLY A 1 87 ? 7.577 -6.248 -8.505 1.00 94.88 87 GLY A O 1
ATOM 664 N N . ASN A 1 88 ? 7.671 -4.259 -9.541 1.00 94.50 88 ASN A N 1
ATOM 665 C CA . ASN A 1 88 ? 9.043 -4.401 -10.029 1.00 94.50 88 ASN A CA 1
ATOM 666 C C . ASN A 1 88 ? 9.691 -3.035 -10.288 1.00 94.50 88 ASN A C 1
ATOM 668 O O . ASN A 1 88 ? 9.054 -1.993 -10.176 1.00 94.50 88 ASN A O 1
ATOM 672 N N . LYS A 1 89 ? 10.977 -3.024 -10.644 1.00 92.75 89 LYS A N 1
ATOM 673 C CA . LYS A 1 89 ? 11.707 -1.782 -10.957 1.00 92.75 89 LYS A CA 1
ATOM 674 C C . LYS A 1 89 ? 11.594 -1.346 -12.419 1.00 92.75 89 LYS A C 1
ATOM 676 O O . LYS A 1 89 ? 11.946 -0.217 -12.743 1.00 92.75 89 LYS A O 1
ATOM 681 N N . THR A 1 90 ? 11.139 -2.230 -13.303 1.00 91.69 90 THR A N 1
ATOM 682 C CA . THR A 1 90 ? 11.193 -2.027 -14.759 1.00 91.69 90 THR A CA 1
ATOM 683 C C . THR A 1 90 ? 9.921 -1.412 -15.332 1.00 91.69 90 THR A C 1
ATOM 685 O O . THR A 1 90 ? 9.974 -0.821 -16.404 1.00 91.69 90 THR A O 1
ATOM 688 N N . GLY A 1 91 ? 8.786 -1.551 -14.644 1.00 90.06 91 GLY A N 1
ATOM 689 C CA . GLY A 1 91 ? 7.480 -1.087 -15.111 1.00 90.06 91 GLY A CA 1
ATOM 690 C C . GLY A 1 91 ? 6.829 -2.009 -16.139 1.00 90.06 91 GLY A C 1
ATOM 691 O O . GLY A 1 91 ? 5.756 -1.692 -16.640 1.00 90.06 91 GLY A O 1
ATOM 692 N N . VAL A 1 92 ? 7.450 -3.150 -16.459 1.00 88.56 92 VAL A N 1
ATOM 693 C CA . VAL A 1 92 ? 6.979 -4.070 -17.506 1.00 88.56 92 VAL A CA 1
ATOM 694 C C . VAL A 1 92 ? 6.878 -5.511 -16.999 1.00 88.56 92 VAL A C 1
ATOM 696 O O . VAL A 1 92 ? 7.707 -5.920 -16.184 1.00 88.56 92 VAL A O 1
ATOM 699 N N . PRO A 1 93 ? 5.915 -6.317 -17.482 1.00 87.88 93 PRO A N 1
ATOM 700 C CA . PRO A 1 93 ? 5.656 -7.671 -16.990 1.00 87.88 93 PRO A CA 1
ATOM 701 C C . PRO A 1 93 ? 6.547 -8.724 -17.676 1.00 87.88 93 PRO A C 1
ATOM 703 O O . PRO A 1 93 ? 6.071 -9.776 -18.095 1.00 87.88 93 PRO A O 1
ATOM 706 N N . PHE A 1 94 ? 7.838 -8.430 -17.839 1.00 88.62 94 PHE A N 1
ATOM 707 C CA . PHE A 1 94 ? 8.790 -9.322 -18.502 1.00 88.62 94 PHE A CA 1
ATOM 708 C C . PHE A 1 94 ? 9.933 -9.713 -17.564 1.00 88.62 94 PHE A C 1
ATOM 710 O O . PHE A 1 94 ? 10.336 -8.938 -16.689 1.00 88.62 94 PHE A O 1
ATOM 717 N N . ASN A 1 95 ? 10.498 -10.897 -17.821 1.00 91.00 95 ASN A N 1
ATOM 718 C CA . ASN A 1 95 ? 11.587 -11.508 -17.055 1.00 91.00 95 ASN A CA 1
ATOM 719 C C . ASN A 1 95 ? 11.241 -11.734 -15.567 1.00 91.00 95 ASN A C 1
ATOM 721 O O . ASN A 1 95 ? 10.135 -11.470 -15.099 1.00 91.00 95 ASN A O 1
ATOM 725 N N . GLU A 1 96 ? 12.217 -12.212 -14.802 1.00 93.44 96 GLU A N 1
ATOM 726 C CA . GLU A 1 96 ? 12.092 -12.517 -13.371 1.00 93.44 96 GLU A CA 1
ATOM 727 C C . GLU A 1 96 ? 12.369 -11.276 -12.506 1.00 93.44 96 GLU A C 1
ATOM 729 O O . GLU A 1 96 ? 13.290 -11.237 -11.697 1.00 93.44 96 GLU A O 1
ATOM 734 N N . THR A 1 97 ? 11.601 -10.205 -12.726 1.00 94.50 97 THR A N 1
ATOM 735 C CA . THR A 1 97 ? 11.811 -8.906 -12.049 1.00 94.50 97 THR A CA 1
ATOM 736 C C . THR A 1 97 ? 10.818 -8.622 -10.923 1.00 94.50 97 THR A C 1
ATOM 738 O O . THR A 1 97 ? 10.936 -7.597 -10.249 1.00 94.50 97 THR A O 1
ATOM 741 N N . GLY A 1 98 ? 9.837 -9.506 -10.729 1.00 95.38 98 GLY A N 1
ATOM 742 C CA . GLY A 1 98 ? 8.801 -9.368 -9.711 1.00 95.38 98 GLY A CA 1
ATOM 743 C C . GLY A 1 98 ? 9.368 -9.398 -8.293 1.00 95.38 98 GLY A C 1
ATOM 744 O O . GLY A 1 98 ? 10.213 -10.225 -7.961 1.00 95.38 98 GLY A O 1
ATOM 745 N N . ILE A 1 99 ? 8.878 -8.493 -7.454 1.00 95.25 99 ILE A N 1
ATOM 746 C CA . ILE A 1 99 ? 9.250 -8.348 -6.050 1.00 95.25 99 ILE A CA 1
ATOM 747 C C . ILE A 1 99 ? 7.974 -8.334 -5.212 1.00 95.25 99 ILE A C 1
ATOM 749 O O . ILE A 1 99 ? 6.977 -7.712 -5.585 1.00 95.25 99 ILE A O 1
ATOM 753 N N . VAL A 1 100 ? 8.040 -8.998 -4.059 1.00 96.88 100 VAL A N 1
ATOM 754 C CA . VAL A 1 100 ? 7.018 -8.945 -3.013 1.00 96.88 100 VAL A CA 1
ATOM 755 C C . VAL A 1 100 ? 7.677 -8.445 -1.734 1.00 96.88 100 VAL A C 1
ATOM 757 O O . VAL A 1 100 ? 8.639 -9.049 -1.260 1.00 96.88 100 VAL A O 1
ATOM 760 N N . PHE A 1 101 ? 7.158 -7.361 -1.163 1.00 95.56 101 PHE A N 1
ATOM 761 C CA . PHE A 1 101 ? 7.600 -6.859 0.138 1.00 95.56 101 PHE A CA 1
ATOM 762 C C . PHE A 1 101 ? 6.472 -6.921 1.154 1.00 95.56 101 PHE A C 1
ATOM 764 O O . PHE A 1 101 ? 5.335 -6.575 0.849 1.00 95.56 101 PHE A O 1
ATOM 771 N N . LYS A 1 102 ? 6.799 -7.336 2.378 1.00 96.56 102 LYS A N 1
ATOM 772 C CA . LYS A 1 102 ? 5.903 -7.240 3.530 1.00 96.56 102 LYS A CA 1
ATOM 773 C C . LYS A 1 102 ? 5.994 -5.835 4.122 1.00 96.56 102 LYS A C 1
ATOM 775 O O . LYS A 1 102 ? 7.101 -5.334 4.307 1.00 96.56 102 LYS A O 1
ATOM 780 N N . ILE A 1 103 ? 4.859 -5.223 4.451 1.00 94.75 103 ILE A N 1
ATOM 781 C CA . ILE A 1 103 ? 4.842 -3.979 5.229 1.00 94.75 103 ILE A CA 1
ATOM 782 C C . ILE A 1 103 ? 5.146 -4.327 6.691 1.00 94.75 103 ILE A C 1
ATOM 784 O O . ILE A 1 103 ? 4.528 -5.226 7.260 1.00 94.75 103 ILE A O 1
ATOM 788 N N . VAL A 1 104 ? 6.108 -3.623 7.285 1.00 93.38 104 VAL A N 1
ATOM 789 C CA . VAL A 1 104 ? 6.570 -3.804 8.671 1.00 93.38 104 VAL A CA 1
ATOM 790 C C . VAL A 1 104 ? 6.747 -2.436 9.344 1.00 93.38 104 VAL A C 1
ATOM 792 O O . VAL A 1 104 ? 6.819 -1.427 8.641 1.00 93.38 104 VAL A O 1
ATOM 795 N N . SER A 1 105 ? 6.775 -2.397 10.683 1.00 87.06 105 SER A N 1
ATOM 796 C CA . SER A 1 105 ? 7.010 -1.182 11.489 1.00 87.06 105 SER A CA 1
ATOM 797 C C . SER A 1 105 ? 8.485 -0.908 11.743 1.00 87.06 105 SER A C 1
ATOM 799 O O . SER A 1 105 ? 9.186 -1.903 12.041 1.00 87.06 105 SER A O 1
#

pLDDT: mean 90.85, std 8.26, range [60.66, 98.62]

Solvent-accessible surface area (backbone atoms only — not comparable to full-atom values): 6231 Å² total; per-residue (Å²): 136,82,82,73,80,60,79,80,88,51,94,71,49,68,42,77,62,51,64,49,65,32,60,23,76,84,42,70,94,43,54,74,24,42,36,34,32,25,23,33,69,68,70,29,46,15,48,50,32,34,39,47,98,86,38,43,77,40,72,64,87,41,7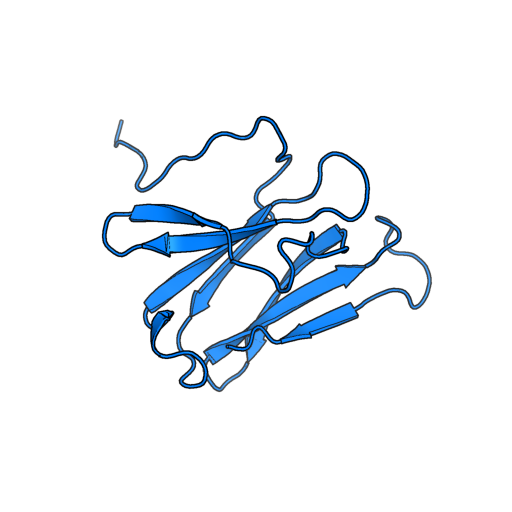8,91,80,47,71,71,58,20,24,47,70,43,65,48,68,52,98,67,27,44,45,30,43,29,28,26,67,79,76,61,102,60,82,97,51,76,44,77,46,74,72,79,122

Radius of gyration: 13.89 Å; Cα contacts (8 Å, |Δi|>4): 218; chains: 1; bounding box: 40×31×34 Å

Foldseek 3Di:
DDDDLADDDCPFFDDWLAFDQACAPQCPVRHRWTKTWGFGPDFAQIWIWIQDPSRYTDTDCDPPSDGPLFGWNDKDADPNRWIKTWGFRPNDPDDPGIDIDTDHD

Sequence (105 aa):
MNDPIAQYDHDEGTAVIGGFVYRGSGISALQGRYIFGDLSKTGANGRLFYLTNENRVVEFPLPGGTALNLWLFGFGQDASGEVYVLGNKTGVPFNETGIVFKIVS

Secondary structure (DSSP, 8-state):
-PPPS-----SSEEEEEEEEE---SS-GGGTT-EEEEEEESSSSB-EEEEE-TT--EEE---GGG----BEEEEEEE-TT--EEEEEESSSSS-SS--EEEE---

Mean predicted aligned error: 4.18 Å

Nearest PDB structures (foldseek):
  3dr2-assembly1_A  TM=5.831E-01  e=9.857E-01  Xanthomonas campestris pv. campestris
  3dr2-assembly1_B  TM=5.703E-01  e=1.748E+00  Xanthomonas campestris pv. campestris
  7wb4-assembly1_j  TM=5.169E-01  e=1.651E+00  Xenopus laevis
  3trs-assembly2_D  TM=3.439E-01  e=8.695E+00  Aspergillus niger var. macrosporus
  6jhc-assembly1_A  TM=3.096E-01  e=8.695E+00  Chamberlinius hualienensis